Protein AF-A0A392SS14-F1 (afdb_monomer)

pLDDT: mean 73.8, std 13.12, range [49.62, 91.44]

Secondary structure (DSSP, 8-state):
--HHHHS-HHHHT-HHHHHHHHHHHHHHHHHHHHHHHHHHHHHT--S----TT--S-------------PPPTTT--SSS-TTS----

Solvent-accessible surface area (backbone atoms only — not comparable to full-atom values): 5734 Å² total; per-residue (Å²): 119,63,69,68,70,75,44,51,80,77,39,71,76,38,59,72,60,38,53,52,51,52,53,50,52,53,50,53,51,50,52,54,50,50,53,56,46,57,54,48,59,66,70,59,76,56,84,78,66,64,64,94,74,78,85,69,80,81,90,76,91,68,92,66,68,82,73,81,65,46,54,12,84,80,78,62,47,65,78,44,50,61,88,72,54,86,75,129

Organism: NCBI:txid97028

Radius of gyration: 24.38 Å; Cα contacts (8 Å, |Δi|>4): 38; chains: 1; bounding box: 42×47×57 Å

Structure (mmCIF, N/CA/C/O backbone):
data_AF-A0A392SS14-F1
#
_entry.id   AF-A0A392SS14-F1
#
loop_
_atom_site.group_PDB
_atom_site.id
_atom_site.type_symbol
_atom_site.label_atom_id
_atom_site.label_alt_id
_atom_site.label_comp_id
_atom_site.label_asym_id
_atom_site.label_entity_id
_atom_site.label_seq_id
_atom_site.pdbx_PDB_ins_code
_atom_site.Cartn_x
_atom_site.Cartn_y
_atom_site.Cartn_z
_atom_site.occupancy
_atom_site.B_iso_or_equiv
_atom_site.auth_seq_id
_atom_site.auth_comp_id
_atom_site.auth_asym_id
_atom_site.auth_atom_id
_atom_site.pdbx_PDB_model_num
ATOM 1 N N . PRO A 1 1 ? -1.823 2.939 5.667 1.00 58.81 1 PRO A N 1
ATOM 2 C CA . PRO A 1 1 ? -3.154 3.508 6.001 1.00 58.81 1 PRO A CA 1
ATOM 3 C C . PRO A 1 1 ? -4.272 2.481 5.773 1.00 58.81 1 PRO A C 1
ATOM 5 O O . PRO A 1 1 ? -5.181 2.403 6.586 1.00 58.81 1 PRO A O 1
ATOM 8 N N . ASP A 1 2 ? -4.131 1.639 4.743 1.00 62.31 2 ASP A N 1
ATOM 9 C CA . ASP A 1 2 ? -5.105 0.613 4.339 1.00 62.31 2 ASP A CA 1
ATOM 10 C C . ASP A 1 2 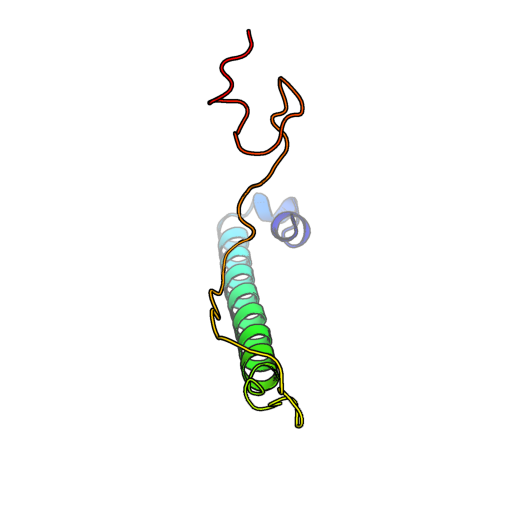? -5.292 -0.549 5.329 1.00 62.31 2 ASP A C 1
ATOM 12 O O . ASP A 1 2 ? -6.417 -0.974 5.557 1.00 62.31 2 ASP A O 1
ATOM 16 N N . ILE A 1 3 ? -4.233 -1.021 6.002 1.00 65.88 3 ILE A N 1
ATOM 17 C CA . ILE A 1 3 ? -4.344 -2.122 6.987 1.00 65.88 3 ILE A CA 1
ATOM 18 C C . ILE A 1 3 ? -5.300 -1.778 8.140 1.00 65.88 3 ILE A C 1
ATOM 20 O O . ILE A 1 3 ? -6.070 -2.625 8.574 1.00 65.88 3 ILE A O 1
ATOM 24 N N . LYS A 1 4 ? -5.299 -0.521 8.608 1.00 65.06 4 LYS A N 1
ATOM 25 C CA . LYS A 1 4 ? -6.209 -0.060 9.674 1.00 65.06 4 LYS A CA 1
ATOM 26 C C . LYS A 1 4 ? -7.655 0.113 9.203 1.00 65.06 4 LYS A C 1
ATOM 28 O O . LYS A 1 4 ? -8.541 0.184 10.040 1.00 65.06 4 LYS A O 1
ATOM 33 N N . GLN A 1 5 ? -7.881 0.249 7.896 1.00 69.00 5 GLN A N 1
ATOM 34 C CA . GLN A 1 5 ? -9.226 0.325 7.317 1.00 69.00 5 GLN A CA 1
ATOM 35 C C . GLN A 1 5 ? -9.784 -1.071 7.021 1.00 69.00 5 GLN A C 1
ATOM 37 O O . GLN A 1 5 ? -10.984 -1.283 7.148 1.00 69.00 5 GLN A O 1
ATOM 42 N N . LEU A 1 6 ? -8.913 -2.018 6.654 1.00 70.75 6 LEU A N 1
ATOM 43 C CA . LEU A 1 6 ? -9.274 -3.408 6.371 1.00 70.75 6 LEU A CA 1
ATOM 44 C C . LEU A 1 6 ? -9.503 -4.237 7.646 1.00 70.75 6 LEU A C 1
ATOM 46 O O . LEU A 1 6 ? -10.258 -5.206 7.628 1.00 70.75 6 LEU A O 1
ATOM 50 N N . ILE A 1 7 ? -8.863 -3.850 8.751 1.00 74.31 7 ILE A N 1
ATOM 51 C CA . ILE A 1 7 ? -9.035 -4.461 10.070 1.00 74.31 7 ILE A CA 1
ATOM 52 C C . ILE A 1 7 ? -9.945 -3.547 10.893 1.00 74.31 7 ILE A C 1
ATOM 54 O O . ILE A 1 7 ? -9.557 -2.432 11.245 1.00 74.31 7 ILE A O 1
ATOM 58 N N . GLY A 1 8 ? -11.160 -4.003 11.196 1.00 78.12 8 GLY A N 1
ATOM 59 C CA . GLY A 1 8 ? -12.119 -3.224 11.980 1.00 78.12 8 GLY A CA 1
ATOM 60 C C . GLY A 1 8 ? -11.651 -3.024 13.425 1.00 78.12 8 GLY A C 1
ATOM 61 O O . GLY A 1 8 ? -10.941 -3.859 13.984 1.00 78.12 8 GLY A O 1
ATOM 62 N N . PHE A 1 9 ? -12.086 -1.940 14.079 1.00 68.12 9 PHE A N 1
ATOM 63 C CA . PHE A 1 9 ? -11.727 -1.646 15.479 1.00 68.12 9 PHE A CA 1
ATOM 64 C C . PHE A 1 9 ? -12.050 -2.791 16.455 1.00 68.12 9 PHE A C 1
ATOM 66 O O . PHE A 1 9 ? -11.332 -2.994 17.433 1.00 68.12 9 PHE A O 1
ATOM 73 N N . SER A 1 10 ? -13.103 -3.559 16.179 1.00 64.31 10 SER A N 1
ATOM 74 C CA . SER A 1 10 ? -13.512 -4.751 16.931 1.00 64.31 10 SER A CA 1
ATOM 75 C C . SER A 1 10 ? -12.452 -5.856 16.907 1.00 64.31 10 SER A C 1
ATOM 77 O O . SER A 1 10 ? -12.275 -6.569 17.887 1.00 64.31 10 SER A O 1
ATOM 79 N N . GLU A 1 11 ? -11.723 -5.975 15.803 1.00 68.50 11 GLU A N 1
ATOM 80 C CA . GLU A 1 11 ? -10.793 -7.073 15.522 1.00 68.50 11 GLU A CA 1
ATOM 81 C C . GLU A 1 11 ? -9.387 -6.760 16.031 1.00 68.50 11 GLU A C 1
ATOM 83 O O . GLU A 1 11 ? -8.613 -7.668 16.295 1.00 68.50 11 GLU A O 1
ATOM 88 N N . ILE A 1 12 ? -9.084 -5.482 16.283 1.00 74.19 12 ILE A N 1
ATOM 89 C CA . ILE A 1 12 ? -7.880 -5.059 17.013 1.00 74.19 12 ILE A CA 1
ATOM 90 C C . ILE A 1 12 ? -7.872 -5.637 18.438 1.00 74.19 12 ILE A C 1
ATOM 92 O O . ILE A 1 12 ? -6.806 -5.894 18.994 1.00 74.19 12 ILE A O 1
ATOM 96 N N . ARG A 1 13 ? -9.055 -5.848 19.034 1.00 76.81 13 ARG A N 1
ATOM 97 C CA . ARG A 1 13 ? -9.200 -6.403 20.388 1.00 76.81 13 ARG A CA 1
ATOM 98 C C . ARG A 1 13 ? -9.014 -7.921 20.440 1.00 76.81 13 ARG A C 1
ATOM 100 O O . ARG A 1 13 ? -8.786 -8.444 21.526 1.00 76.81 13 ARG A O 1
ATOM 107 N N . ASP A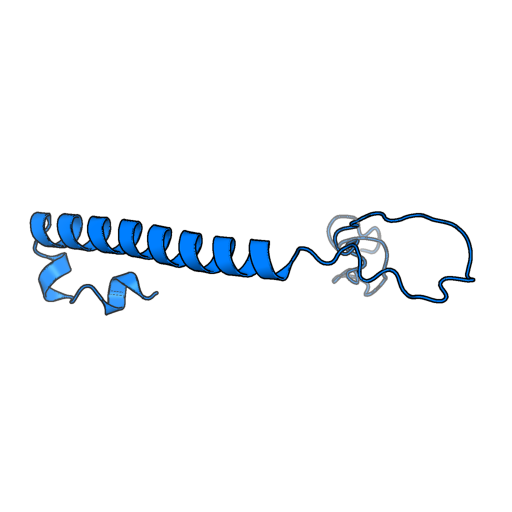 1 14 ? -9.097 -8.602 19.298 1.00 84.50 14 ASP A N 1
ATOM 108 C CA . ASP A 1 14 ? -8.940 -10.049 19.184 1.00 84.50 14 ASP A CA 1
ATOM 109 C C . ASP A 1 14 ? -7.623 -10.394 18.476 1.00 84.50 14 ASP A C 1
ATOM 111 O O . ASP A 1 14 ? -7.521 -10.462 17.248 1.00 84.50 14 ASP A O 1
ATOM 115 N N . PHE A 1 15 ? -6.577 -10.570 19.283 1.00 83.00 15 PHE A N 1
ATOM 116 C CA . PHE A 1 15 ? -5.197 -10.696 18.817 1.00 83.00 15 PHE A CA 1
ATOM 117 C C . PHE A 1 15 ? -4.950 -11.847 17.815 1.00 83.00 15 PHE A C 1
ATOM 119 O O . PHE A 1 15 ? -4.260 -11.615 16.817 1.00 83.00 15 PHE A O 1
ATOM 126 N N . PRO A 1 16 ? -5.505 -13.063 17.997 1.00 89.06 16 PRO A N 1
ATOM 127 C CA . PRO A 1 16 ? -5.336 -14.157 17.038 1.00 89.06 16 PRO A CA 1
ATOM 128 C C . PRO A 1 16 ? -5.923 -13.836 15.655 1.00 89.06 16 PRO A C 1
ATOM 130 O O . PRO A 1 16 ? -5.282 -14.084 14.626 1.00 89.06 16 PRO A O 1
ATOM 133 N N . THR A 1 17 ? -7.114 -13.235 15.617 1.00 86.38 17 THR A N 1
ATOM 134 C CA . THR A 1 17 ? -7.784 -12.834 14.372 1.00 86.38 17 THR A CA 1
ATOM 135 C C . THR A 1 17 ? -7.045 -11.686 13.696 1.00 86.38 17 THR A C 1
ATOM 137 O O . THR A 1 17 ? -6.804 -11.737 12.488 1.00 86.38 17 THR A O 1
ATOM 140 N N . LEU A 1 18 ? -6.597 -10.693 14.470 1.00 87.81 18 LEU A N 1
ATOM 141 C CA . LEU A 1 18 ? -5.758 -9.599 13.985 1.00 87.81 18 LEU A CA 1
ATOM 142 C C . LEU A 1 18 ? -4.486 -10.120 13.306 1.00 87.81 18 LEU A C 1
ATOM 144 O O . LEU A 1 18 ? -4.182 -9.723 12.181 1.00 87.81 18 LEU A O 1
ATOM 148 N N . MET A 1 19 ? -3.756 -11.019 13.972 1.00 88.25 19 MET A N 1
ATOM 149 C CA . MET A 1 19 ? -2.517 -11.596 13.442 1.00 88.25 19 MET A CA 1
ATOM 150 C C . MET A 1 19 ? -2.745 -12.409 12.174 1.00 88.25 19 MET A C 1
ATOM 152 O O . MET A 1 19 ? -1.970 -12.303 11.223 1.00 88.25 19 MET A O 1
ATOM 156 N N . THR A 1 20 ? -3.835 -13.169 12.124 1.00 90.94 20 THR A N 1
ATOM 157 C CA . THR A 1 20 ? -4.192 -13.952 10.938 1.00 90.94 20 THR A CA 1
ATOM 158 C C . THR A 1 20 ? -4.501 -13.040 9.749 1.00 90.94 20 THR A C 1
ATOM 160 O O . THR A 1 20 ? -3.947 -13.232 8.667 1.00 90.94 20 THR A O 1
ATOM 163 N N . LYS A 1 21 ? -5.315 -11.997 9.950 1.00 88.25 21 LYS A N 1
ATOM 164 C CA . LYS A 1 21 ? -5.656 -11.030 8.896 1.00 88.25 21 LYS A CA 1
ATOM 165 C C . LYS A 1 21 ? -4.449 -10.220 8.429 1.00 88.25 21 LYS A C 1
ATOM 167 O O . LYS A 1 21 ? -4.276 -10.045 7.226 1.00 88.25 21 LYS A O 1
ATOM 172 N N . ALA A 1 22 ? -3.597 -9.765 9.350 1.00 87.94 22 ALA A N 1
ATOM 173 C CA . ALA A 1 22 ? -2.378 -9.032 9.011 1.00 87.94 22 ALA A CA 1
ATOM 174 C C . ALA A 1 22 ? -1.440 -9.876 8.135 1.00 87.94 22 ALA A C 1
ATOM 176 O O . ALA A 1 22 ? -0.981 -9.404 7.097 1.00 87.94 22 ALA A O 1
ATOM 177 N N . ARG A 1 23 ? -1.241 -11.153 8.492 1.00 91.44 23 ARG A N 1
ATOM 178 C CA . ARG A 1 23 ? -0.436 -12.086 7.694 1.00 91.44 23 ARG A CA 1
ATOM 179 C C . ARG A 1 23 ? -0.987 -12.257 6.278 1.00 91.44 23 ARG A C 1
ATOM 181 O O . ARG A 1 23 ? -0.212 -12.241 5.331 1.00 91.44 23 ARG A O 1
ATOM 188 N N . ILE A 1 24 ? -2.305 -12.396 6.130 1.00 90.69 24 ILE A N 1
ATOM 189 C CA . ILE A 1 24 ? -2.951 -12.504 4.812 1.00 90.69 24 ILE A CA 1
ATOM 190 C C . ILE A 1 24 ? -2.730 -11.222 3.995 1.00 90.69 24 ILE A C 1
ATOM 192 O O . ILE A 1 24 ? -2.326 -11.299 2.839 1.00 90.69 24 ILE A O 1
ATOM 196 N N . CYS A 1 25 ? -2.902 -10.046 4.604 1.00 87.25 25 CYS A N 1
ATOM 197 C CA . CYS A 1 25 ? -2.712 -8.761 3.923 1.00 87.25 25 CYS A CA 1
ATOM 198 C C . CYS A 1 25 ? -1.277 -8.558 3.416 1.00 87.25 25 CYS A C 1
ATOM 200 O O . CYS A 1 25 ? -1.076 -8.019 2.325 1.00 87.25 25 CYS A O 1
ATOM 202 N N . ASP A 1 26 ? -0.282 -8.987 4.193 1.00 87.69 26 ASP A N 1
ATOM 203 C CA . ASP A 1 26 ? 1.122 -8.907 3.793 1.00 87.69 26 ASP A CA 1
ATOM 204 C C . ASP A 1 26 ? 1.420 -9.826 2.599 1.00 87.69 26 ASP A C 1
ATOM 206 O O . ASP A 1 26 ? 2.122 -9.424 1.666 1.00 87.69 26 ASP A O 1
ATOM 210 N N . GLU A 1 27 ? 0.873 -11.044 2.597 1.00 90.62 27 GLU A N 1
ATOM 211 C CA . GLU A 1 27 ? 1.018 -11.991 1.487 1.00 90.62 27 GLU A CA 1
ATOM 212 C C . GLU A 1 27 ? 0.311 -11.484 0.220 1.00 90.62 27 GLU A C 1
ATOM 214 O O . GLU A 1 27 ? 0.932 -11.429 -0.846 1.00 90.62 27 GLU A O 1
ATOM 219 N N . ASP A 1 28 ? -0.925 -10.997 0.333 1.00 87.50 28 ASP A N 1
ATOM 220 C CA . ASP A 1 28 ? -1.674 -10.409 -0.785 1.00 87.50 28 ASP A CA 1
ATOM 221 C C . ASP A 1 28 ? -0.956 -9.178 -1.364 1.00 87.50 28 ASP A C 1
ATOM 223 O O . ASP A 1 28 ? -0.885 -8.987 -2.585 1.00 87.50 28 ASP A O 1
ATOM 227 N N . GLY A 1 29 ? -0.340 -8.364 -0.501 1.00 87.75 29 GLY A N 1
ATOM 228 C CA . GLY A 1 29 ? 0.498 -7.235 -0.901 1.00 87.75 29 GLY A CA 1
ATOM 229 C C . GLY A 1 29 ? 1.732 -7.663 -1.703 1.00 87.75 29 GLY A C 1
ATOM 230 O O . GLY A 1 29 ? 2.058 -7.044 -2.728 1.00 87.75 29 GLY A O 1
ATOM 231 N N . LYS A 1 30 ? 2.403 -8.747 -1.293 1.00 87.06 30 LYS A N 1
ATOM 232 C CA . LYS A 1 30 ? 3.548 -9.323 -2.022 1.00 87.06 30 LYS A CA 1
ATOM 233 C C . LYS A 1 30 ? 3.125 -9.898 -3.370 1.00 87.06 30 LYS A C 1
ATOM 235 O O . LYS A 1 30 ? 3.794 -9.621 -4.368 1.00 87.06 30 LYS A O 1
ATOM 240 N N . VAL A 1 31 ? 2.014 -10.637 -3.425 1.00 87.50 31 VAL A N 1
ATOM 241 C CA . VAL A 1 31 ? 1.473 -11.217 -4.667 1.00 87.50 31 VAL A CA 1
ATOM 242 C C . VAL A 1 31 ? 1.125 -10.113 -5.662 1.00 87.50 31 VAL A C 1
ATOM 244 O O . VAL A 1 31 ? 1.595 -10.140 -6.803 1.00 87.50 31 VAL A O 1
ATOM 247 N N . LYS A 1 32 ? 0.399 -9.079 -5.220 1.00 85.31 32 LYS A N 1
ATOM 248 C CA . LYS A 1 32 ? 0.057 -7.915 -6.050 1.00 85.31 32 LYS A CA 1
ATOM 249 C C . LYS A 1 32 ? 1.312 -7.207 -6.567 1.00 85.31 32 LYS A C 1
ATOM 251 O O . LYS A 1 32 ? 1.399 -6.884 -7.751 1.00 85.31 32 LYS A O 1
ATOM 256 N N . THR A 1 33 ? 2.316 -7.020 -5.714 1.00 85.81 33 THR A N 1
ATOM 257 C CA . THR A 1 33 ? 3.590 -6.395 -6.105 1.00 85.81 33 THR A CA 1
ATOM 258 C C . THR A 1 33 ? 4.362 -7.241 -7.123 1.00 85.81 33 THR A C 1
ATOM 260 O O . THR A 1 33 ? 4.869 -6.698 -8.104 1.00 85.81 33 THR A O 1
ATOM 263 N N . SER A 1 34 ? 4.442 -8.559 -6.924 1.00 89.25 34 SER A N 1
ATOM 264 C CA . SER A 1 34 ? 5.087 -9.500 -7.852 1.00 89.25 34 SER A CA 1
ATOM 265 C C . SER A 1 34 ? 4.417 -9.480 -9.231 1.00 89.25 34 SER A C 1
ATOM 267 O O . SER A 1 34 ? 5.093 -9.343 -10.251 1.00 89.25 34 SER A O 1
ATOM 269 N N . TYR A 1 35 ? 3.082 -9.505 -9.260 1.00 89.81 35 TYR A N 1
ATOM 270 C CA . TYR A 1 35 ? 2.287 -9.439 -10.485 1.00 89.81 35 TYR A CA 1
ATOM 271 C C . TYR A 1 35 ? 2.577 -8.172 -11.305 1.00 89.81 35 TYR A C 1
ATOM 273 O O . TYR A 1 35 ? 2.930 -8.259 -12.482 1.00 89.81 35 TYR A O 1
ATOM 281 N N . TYR A 1 36 ? 2.506 -6.988 -10.688 1.00 83.94 36 TYR A N 1
ATOM 282 C CA . TYR A 1 36 ? 2.780 -5.734 -11.400 1.00 83.94 36 TYR A CA 1
ATOM 283 C C . TYR A 1 36 ? 4.252 -5.584 -11.811 1.00 83.94 36 TYR A C 1
ATOM 285 O O . TYR A 1 36 ? 4.519 -5.027 -12.878 1.00 83.94 36 TYR A O 1
ATOM 293 N N . LYS A 1 37 ? 5.206 -6.117 -11.033 1.00 87.75 37 LYS A N 1
ATOM 294 C CA . LYS A 1 37 ? 6.622 -6.192 -11.441 1.00 87.75 37 LYS A CA 1
ATOM 295 C C . LYS A 1 37 ? 6.794 -7.039 -12.700 1.00 87.75 37 LYS A C 1
ATOM 297 O O . LYS A 1 37 ? 7.332 -6.541 -13.681 1.00 87.75 37 LYS A O 1
ATOM 302 N N . ALA A 1 38 ? 6.251 -8.256 -12.720 1.00 85.31 38 ALA A N 1
ATOM 303 C CA . ALA A 1 38 ? 6.342 -9.153 -13.872 1.00 85.31 38 ALA A CA 1
ATOM 304 C C . ALA A 1 38 ? 5.704 -8.555 -15.141 1.00 85.31 38 ALA A C 1
ATOM 306 O O . ALA A 1 38 ? 6.229 -8.721 -16.246 1.00 85.31 38 ALA A O 1
ATOM 307 N N . LEU A 1 39 ? 4.591 -7.827 -14.995 1.00 80.44 39 LEU A N 1
ATOM 308 C CA . LEU A 1 39 ? 3.988 -7.077 -16.099 1.00 80.44 39 LEU A CA 1
ATOM 309 C C . LEU A 1 39 ? 4.898 -5.947 -16.599 1.00 80.44 39 LEU A C 1
ATOM 311 O O . LEU A 1 39 ? 5.050 -5.768 -17.810 1.00 80.44 39 LEU A O 1
ATOM 315 N N . ASN A 1 40 ? 5.519 -5.193 -15.690 1.00 75.81 40 ASN A N 1
ATOM 316 C CA . ASN A 1 40 ? 6.412 -4.097 -16.051 1.00 75.81 40 ASN A CA 1
ATOM 317 C C . ASN A 1 40 ? 7.725 -4.594 -16.680 1.00 75.81 40 ASN A C 1
ATOM 319 O O . ASN A 1 40 ? 8.199 -3.992 -17.639 1.00 75.81 40 ASN A O 1
ATOM 323 N N . ASP A 1 41 ? 8.263 -5.726 -16.224 1.00 75.94 41 ASP A N 1
ATOM 324 C CA . ASP A 1 41 ? 9.474 -6.343 -16.779 1.00 75.94 41 ASP A CA 1
ATOM 325 C C . ASP A 1 41 ? 9.260 -6.849 -18.211 1.00 75.94 41 ASP A C 1
ATOM 327 O O . ASP A 1 41 ? 10.164 -6.778 -19.042 1.00 75.94 41 ASP A O 1
ATOM 331 N N . ARG A 1 42 ? 8.047 -7.314 -18.544 1.00 68.94 42 ARG A N 1
ATOM 332 C CA . ARG A 1 42 ? 7.676 -7.652 -19.930 1.00 68.94 42 ARG A CA 1
ATOM 333 C C . ARG A 1 42 ? 7.467 -6.402 -20.787 1.00 68.94 42 ARG A C 1
ATOM 335 O O . ARG A 1 42 ? 7.824 -6.412 -21.962 1.00 68.94 42 ARG A O 1
ATOM 342 N N . LYS A 1 43 ? 6.943 -5.318 -20.205 1.00 66.12 43 LYS A N 1
ATOM 343 C CA . LYS A 1 43 ? 6.750 -4.025 -20.888 1.00 66.12 43 LYS A CA 1
ATOM 344 C C . LYS A 1 43 ? 8.054 -3.228 -21.062 1.00 66.12 43 LYS A C 1
ATOM 346 O O . LYS A 1 43 ? 8.136 -2.397 -21.962 1.00 66.12 43 LYS A O 1
ATOM 351 N N . GLY A 1 44 ? 9.074 -3.504 -20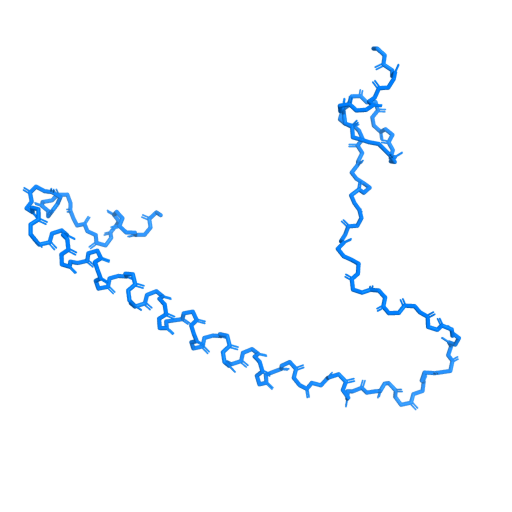.249 1.00 59.94 44 GLY A N 1
ATOM 352 C CA . GLY A 1 44 ? 10.377 -2.831 -20.246 1.00 59.94 44 GLY A CA 1
ATOM 353 C C . GLY A 1 44 ? 11.419 -3.379 -21.229 1.00 59.94 44 GLY A C 1
ATOM 354 O O . GLY A 1 44 ? 12.494 -2.796 -21.352 1.00 59.94 44 GLY A O 1
ATOM 355 N N . LYS A 1 45 ? 11.133 -4.458 -21.970 1.00 59.41 45 LYS A N 1
ATOM 356 C CA . LYS A 1 45 ? 12.073 -5.044 -22.946 1.00 59.41 45 LYS A CA 1
ATOM 357 C C . LYS A 1 45 ? 12.002 -4.400 -24.335 1.00 59.41 45 LYS A C 1
ATOM 359 O O . LYS A 1 45 ? 11.995 -5.090 -25.345 1.00 59.41 45 LYS A O 1
ATOM 364 N N . SER A 1 46 ? 12.011 -3.072 -24.399 1.00 54.66 46 SER A N 1
ATOM 365 C CA . SER A 1 46 ? 12.489 -2.380 -25.602 1.00 54.66 46 SER A CA 1
ATOM 366 C C . SER A 1 46 ? 13.516 -1.319 -25.217 1.00 54.66 46 SER A C 1
ATOM 368 O O . SER A 1 46 ? 13.285 -0.123 -25.371 1.00 54.66 46 SER A O 1
ATOM 370 N N . GLN A 1 47 ? 14.672 -1.762 -24.719 1.00 57.56 47 GLN A N 1
ATOM 371 C CA . GLN A 1 47 ? 15.895 -0.988 -24.964 1.00 57.56 47 GLN A CA 1
ATOM 372 C C . GLN A 1 47 ? 16.322 -1.076 -26.441 1.00 57.56 47 GLN A C 1
ATOM 374 O O . GLN A 1 47 ? 17.129 -0.277 -26.888 1.00 57.56 47 GLN A O 1
ATOM 379 N N . ASP A 1 48 ? 15.686 -1.968 -27.211 1.00 55.69 48 ASP A N 1
ATOM 380 C CA . ASP A 1 48 ? 15.776 -2.082 -28.667 1.00 55.69 48 ASP A CA 1
ATOM 381 C C . ASP A 1 48 ? 14.540 -1.481 -29.372 1.00 55.69 48 ASP A C 1
ATOM 383 O O . ASP A 1 48 ? 13.937 -2.047 -30.272 1.00 55.69 48 ASP A O 1
ATOM 387 N N . ARG A 1 49 ? 14.088 -0.304 -28.934 1.00 59.19 49 ARG A N 1
ATOM 388 C CA . ARG A 1 49 ? 13.574 0.665 -29.913 1.00 59.19 49 ARG A CA 1
ATOM 389 C C . ARG A 1 49 ? 14.714 1.632 -30.172 1.00 59.19 49 ARG A C 1
ATOM 391 O O . ARG A 1 49 ? 14.633 2.803 -29.805 1.00 59.19 49 ARG A O 1
ATOM 398 N N . GLY A 1 50 ? 15.808 1.091 -30.717 1.00 59.66 50 GLY A N 1
ATOM 399 C CA . GLY A 1 50 ? 16.878 1.899 -31.277 1.00 59.66 50 GLY A CA 1
ATOM 400 C C . GLY A 1 50 ? 16.229 2.919 -32.196 1.00 59.66 50 GLY A C 1
ATOM 401 O O . GLY A 1 50 ? 15.431 2.559 -33.066 1.00 59.66 50 GLY A O 1
ATOM 402 N N . LYS A 1 51 ? 16.460 4.205 -31.930 1.00 60.53 51 LYS A N 1
ATOM 403 C CA . LYS A 1 51 ? 15.927 5.255 -32.787 1.00 60.53 51 LYS A CA 1
ATOM 404 C C . LYS A 1 51 ? 16.551 5.013 -34.164 1.00 60.53 51 LYS A C 1
ATOM 406 O O . LYS A 1 51 ? 17.777 5.018 -34.256 1.00 60.53 51 LYS A O 1
ATOM 411 N N . PRO A 1 52 ? 15.762 4.807 -35.230 1.00 66.25 52 PRO A N 1
ATOM 412 C CA . PRO A 1 52 ? 16.304 4.409 -36.531 1.00 66.25 52 PRO A CA 1
ATOM 413 C C . PRO A 1 52 ? 17.213 5.469 -37.182 1.00 66.25 52 PRO A C 1
ATOM 415 O O . PRO A 1 52 ? 17.791 5.201 -38.227 1.00 66.25 52 PRO A O 1
ATOM 418 N N . TYR A 1 53 ? 17.391 6.640 -36.554 1.00 62.25 53 TYR A N 1
ATOM 419 C CA . TYR A 1 53 ? 18.332 7.678 -36.973 1.00 62.25 53 TYR A CA 1
ATOM 420 C C . TYR A 1 53 ? 18.987 8.386 -35.768 1.00 62.25 53 TYR A C 1
ATOM 422 O O . TYR A 1 53 ? 18.851 9.598 -35.605 1.00 62.25 53 TYR A O 1
ATOM 430 N N . ASP A 1 54 ? 19.703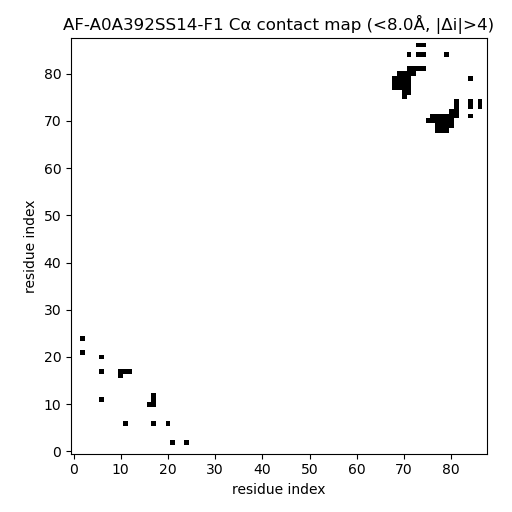 7.666 -34.899 1.00 59.69 54 ASP A N 1
ATOM 431 C CA . ASP A 1 54 ? 20.604 8.300 -33.915 1.00 59.69 54 ASP A CA 1
ATOM 432 C C . ASP A 1 54 ? 21.922 8.747 -34.584 1.00 59.69 54 ASP A C 1
ATOM 434 O O . ASP A 1 54 ? 22.999 8.213 -34.340 1.00 59.69 54 ASP A O 1
ATOM 438 N N . ASN A 1 55 ? 21.850 9.787 -35.419 1.00 61.09 55 ASN A N 1
ATOM 439 C CA . ASN A 1 55 ? 23.027 10.513 -35.914 1.00 61.09 55 ASN A CA 1
ATOM 440 C C . ASN A 1 55 ? 23.300 11.744 -35.045 1.00 61.09 55 ASN A C 1
ATOM 442 O O . ASN A 1 55 ? 23.322 12.876 -35.529 1.00 61.09 55 ASN A O 1
ATOM 446 N N . LYS A 1 56 ? 23.482 11.554 -33.736 1.00 57.06 56 LYS A N 1
ATOM 447 C CA . LYS A 1 56 ? 24.042 12.615 -32.892 1.00 57.06 56 LYS A CA 1
ATOM 448 C C . LYS A 1 56 ? 24.809 12.042 -31.713 1.00 57.06 56 LYS A C 1
ATOM 450 O O . LYS A 1 56 ? 24.293 11.911 -30.616 1.00 57.06 56 LYS A O 1
ATOM 455 N N . GLY A 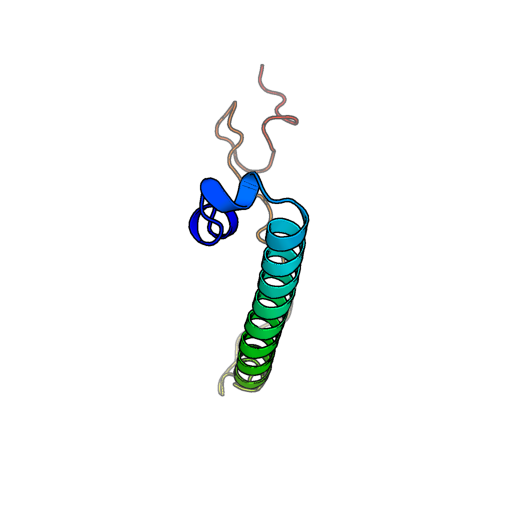1 57 ? 26.071 11.736 -31.999 1.00 54.59 57 GLY A N 1
ATOM 456 C CA . GLY A 1 57 ? 27.200 12.082 -31.146 1.00 54.59 57 GLY A CA 1
ATOM 457 C C . GLY A 1 57 ? 27.161 11.615 -29.693 1.00 54.59 57 GLY A C 1
ATOM 458 O O . GLY A 1 57 ? 26.565 12.257 -28.840 1.00 54.59 57 GLY A O 1
ATOM 459 N N . LYS A 1 58 ? 28.039 10.644 -29.425 1.00 52.94 58 LYS A N 1
ATOM 460 C CA . LYS A 1 58 ? 28.846 10.548 -28.201 1.00 52.94 58 LYS A CA 1
ATOM 461 C C . LYS A 1 58 ? 28.070 10.139 -26.944 1.00 52.94 58 LYS A C 1
ATOM 463 O O . LYS A 1 58 ? 27.414 10.928 -26.272 1.00 52.94 58 LYS A O 1
ATOM 468 N N . GLY A 1 59 ? 28.216 8.856 -26.624 1.00 55.12 59 GLY A N 1
ATOM 469 C CA . GLY A 1 59 ? 27.675 8.238 -25.428 1.00 55.12 59 GLY A CA 1
ATOM 470 C C . GLY A 1 59 ? 28.083 8.937 -24.134 1.00 55.12 59 GLY A C 1
ATOM 471 O O . GLY A 1 59 ? 29.234 9.318 -23.943 1.00 55.12 59 GLY A O 1
ATOM 472 N N . ASN A 1 60 ? 27.114 9.024 -23.230 1.00 55.31 60 ASN A N 1
ATOM 473 C CA . ASN A 1 60 ? 27.311 8.744 -21.816 1.00 55.31 60 ASN A CA 1
ATOM 474 C C . ASN A 1 60 ? 25.944 8.380 -21.222 1.00 55.31 60 ASN A C 1
ATOM 476 O O . ASN A 1 60 ? 25.238 9.219 -20.664 1.00 55.31 60 ASN A O 1
ATOM 480 N N . GLY A 1 61 ? 25.526 7.129 -21.417 1.00 50.38 61 GLY A N 1
ATOM 481 C CA . GLY A 1 61 ? 24.315 6.573 -20.818 1.00 50.38 61 GLY A CA 1
ATOM 482 C C . GLY A 1 61 ? 24.520 6.307 -19.331 1.00 50.38 61 GLY A C 1
ATOM 483 O O . GL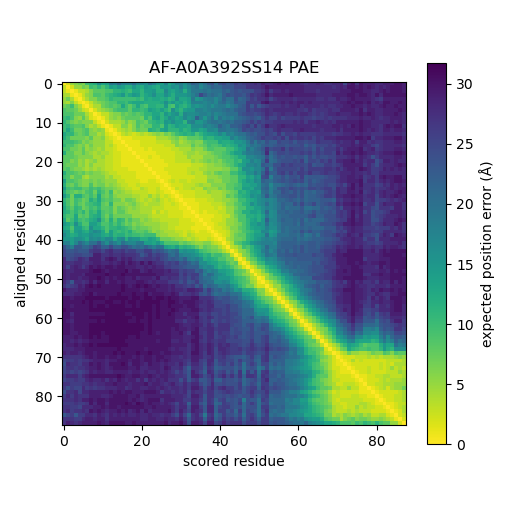Y A 1 61 ? 24.466 5.162 -18.897 1.00 50.38 61 GLY A O 1
ATOM 484 N N . ASN A 1 62 ? 24.768 7.353 -18.543 1.00 50.06 62 ASN A N 1
ATOM 485 C CA . ASN A 1 62 ? 24.652 7.243 -17.100 1.00 50.06 62 ASN A CA 1
ATOM 486 C C . ASN A 1 62 ? 23.161 7.273 -16.764 1.00 50.06 62 ASN A C 1
ATOM 488 O O . ASN A 1 62 ? 22.500 8.298 -16.936 1.00 50.06 62 ASN A O 1
ATOM 492 N N . GLY A 1 63 ? 22.645 6.158 -16.241 1.00 55.38 63 GLY A N 1
ATOM 493 C CA . GLY A 1 63 ? 21.418 6.096 -15.442 1.00 55.38 63 GLY A CA 1
ATOM 494 C C . GLY A 1 63 ? 21.565 6.927 -14.162 1.00 55.38 63 GLY A C 1
ATOM 495 O O . GLY A 1 63 ? 21.564 6.409 -13.046 1.00 55.38 63 GLY A O 1
ATOM 496 N N . GLY A 1 64 ? 21.765 8.231 -14.333 1.00 49.62 64 GLY A N 1
ATOM 497 C CA . GLY A 1 64 ? 22.032 9.193 -13.288 1.00 49.62 64 GLY A CA 1
ATOM 498 C C . GLY A 1 64 ? 20.729 9.573 -12.620 1.00 49.62 64 GLY A C 1
ATOM 499 O O . GLY A 1 64 ? 19.955 10.370 -13.145 1.00 49.62 64 GLY A O 1
ATOM 500 N N . ARG A 1 65 ? 20.506 8.997 -11.436 1.00 55.47 65 ARG A N 1
ATOM 501 C CA . ARG A 1 65 ? 19.680 9.569 -10.365 1.00 55.47 65 ARG A CA 1
ATOM 502 C C . ARG A 1 65 ? 19.716 11.089 -10.488 1.00 55.47 65 ARG A C 1
ATOM 504 O O . ARG A 1 65 ? 20.823 11.620 -10.513 1.00 55.47 65 ARG A O 1
ATOM 511 N N . LYS A 1 66 ? 18.547 11.746 -10.573 1.00 55.91 66 LYS A N 1
ATOM 512 C CA . LYS A 1 66 ? 18.405 13.212 -10.518 1.00 55.91 66 LYS A CA 1
ATOM 513 C C . LYS A 1 66 ? 19.458 13.757 -9.556 1.00 55.91 66 LYS A C 1
ATOM 515 O O . LYS A 1 66 ? 19.322 13.601 -8.342 1.00 55.91 66 LYS A O 1
ATOM 520 N N . GLN A 1 67 ? 20.541 14.291 -10.117 1.00 55.47 67 GLN A N 1
ATOM 521 C CA . GLN A 1 67 ? 21.59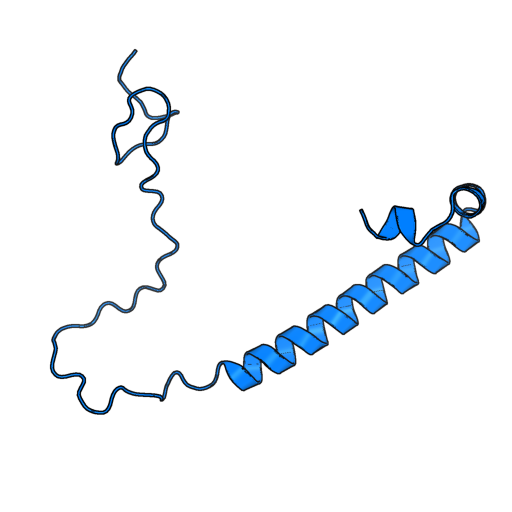9 14.904 -9.342 1.00 55.47 67 GLN A CA 1
ATOM 522 C C . GLN A 1 67 ? 20.907 16.045 -8.620 1.00 55.47 67 GLN A C 1
ATOM 524 O O . GLN A 1 67 ? 20.216 16.844 -9.253 1.00 55.47 67 GLN A O 1
ATOM 529 N N . GLY A 1 68 ? 20.953 15.998 -7.291 1.00 60.19 68 GLY A N 1
ATOM 530 C CA . GLY A 1 68 ? 20.243 16.911 -6.414 1.00 60.19 68 GLY A CA 1
ATOM 531 C C . GLY A 1 68 ? 20.774 18.330 -6.555 1.00 60.19 68 GLY A C 1
ATOM 532 O O . GLY A 1 68 ? 21.412 18.827 -5.639 1.00 60.19 68 GLY A O 1
ATOM 533 N N . ASN A 1 69 ? 20.452 18.984 -7.666 1.00 59.47 69 ASN A N 1
ATOM 534 C CA . ASN A 1 69 ? 20.512 20.424 -7.859 1.00 59.47 69 ASN A CA 1
ATOM 535 C C . ASN A 1 69 ? 19.248 21.040 -7.252 1.00 59.47 69 ASN A C 1
ATOM 537 O O . ASN A 1 69 ? 18.514 21.771 -7.909 1.00 59.47 69 ASN A O 1
ATOM 541 N N . GLY A 1 70 ? 18.937 20.666 -6.009 1.00 70.25 70 GLY A N 1
ATOM 542 C CA . GLY A 1 70 ? 17.966 21.418 -5.231 1.00 70.25 70 GLY A CA 1
ATOM 543 C C . GLY A 1 70 ? 18.574 22.778 -4.921 1.00 70.25 70 GLY A C 1
ATOM 544 O O . GLY A 1 70 ? 19.767 22.861 -4.629 1.00 70.25 70 GLY A O 1
ATOM 545 N N . GLN A 1 71 ? 17.770 23.833 -4.997 1.00 81.50 71 GLN A N 1
ATOM 546 C CA . GLN A 1 71 ? 18.173 25.123 -4.454 1.00 81.50 71 GLN A CA 1
ATOM 547 C C . GLN A 1 71 ? 18.443 24.978 -2.957 1.00 81.50 71 GLN A C 1
ATOM 549 O O . GLN A 1 71 ? 17.706 24.294 -2.238 1.00 81.50 71 GLN A O 1
ATOM 554 N N . CYS A 1 72 ? 19.495 25.624 -2.479 1.00 85.31 72 CYS A N 1
ATOM 555 C CA . CYS A 1 72 ? 19.725 25.763 -1.058 1.00 85.31 72 CYS A CA 1
ATOM 556 C C . CYS A 1 72 ? 18.535 26.506 -0.436 1.00 85.31 72 CYS A C 1
ATOM 558 O O . CYS A 1 72 ? 18.209 27.617 -0.845 1.00 85.31 72 CYS A O 1
ATOM 560 N N . TYR A 1 73 ? 17.886 25.931 0.578 1.00 83.75 73 TYR A N 1
ATOM 561 C CA . TYR A 1 73 ? 16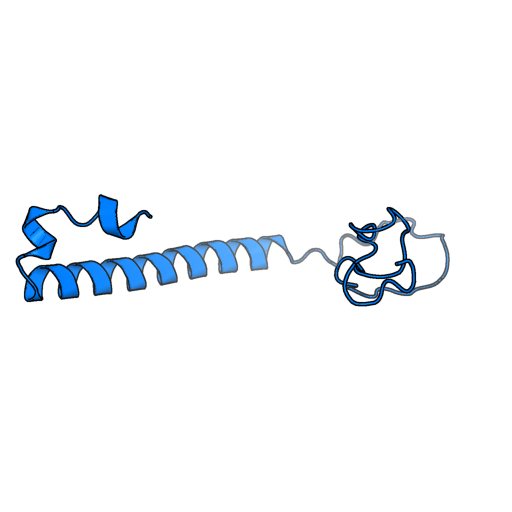.738 26.581 1.224 1.00 83.75 73 TYR A CA 1
ATOM 562 C C . TYR A 1 73 ? 17.133 27.800 2.071 1.00 83.75 73 TYR A C 1
ATOM 564 O O . TYR A 1 73 ? 16.258 28.556 2.473 1.00 83.75 73 TYR A O 1
ATOM 572 N N . LYS A 1 74 ? 18.431 27.991 2.350 1.00 84.31 74 LYS A N 1
ATOM 573 C CA . LYS A 1 74 ? 18.938 29.166 3.074 1.00 84.31 74 LYS A CA 1
ATOM 574 C C . LYS A 1 74 ? 19.230 30.350 2.152 1.00 84.31 74 LYS A C 1
ATOM 576 O O . LYS A 1 74 ? 18.888 31.469 2.503 1.00 84.31 74 LYS A O 1
ATOM 581 N N . CYS A 1 75 ? 19.845 30.120 0.988 1.00 88.94 75 CYS A N 1
ATOM 582 C CA . CYS A 1 75 ? 20.288 31.207 0.101 1.00 88.94 75 CYS A CA 1
ATOM 583 C C . CY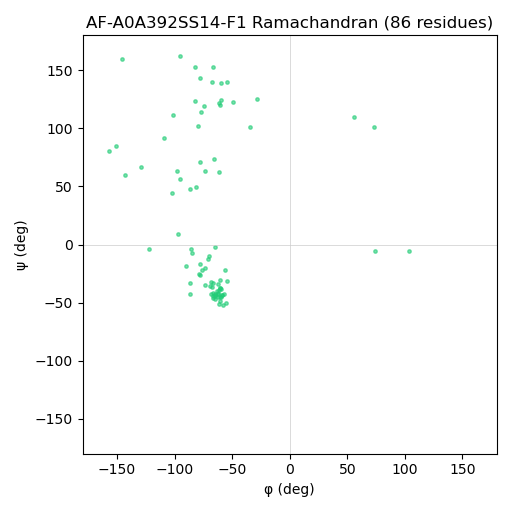S A 1 75 ? 19.707 31.175 -1.320 1.00 88.94 75 CYS A C 1
ATOM 585 O O . CYS A 1 75 ? 20.002 32.064 -2.112 1.00 88.94 75 CYS A O 1
ATOM 587 N N . GLY A 1 76 ? 18.922 30.158 -1.674 1.00 84.50 76 GLY A N 1
ATOM 588 C CA . GLY A 1 76 ? 18.313 30.005 -2.998 1.00 84.50 76 GLY A CA 1
ATOM 589 C C . GLY A 1 76 ? 19.273 29.582 -4.114 1.00 84.50 76 GLY A C 1
ATOM 590 O O . GLY A 1 76 ? 18.820 29.308 -5.221 1.00 84.50 76 GLY A O 1
ATOM 591 N N . GLU A 1 77 ? 20.579 29.489 -3.853 1.00 81.12 77 GLU A N 1
ATOM 592 C CA . GLU A 1 77 ? 21.557 29.112 -4.876 1.00 81.12 77 GLU A CA 1
ATOM 593 C C . GLU A 1 77 ? 21.558 27.606 -5.140 1.00 81.12 77 GLU A C 1
ATOM 595 O O . GLU A 1 77 ? 21.389 26.780 -4.240 1.00 81.12 77 GLU A O 1
ATOM 600 N N . LEU A 1 78 ? 21.761 27.250 -6.405 1.00 81.56 78 LEU A N 1
ATOM 601 C CA . LEU A 1 78 ? 21.903 25.871 -6.852 1.00 81.56 78 LEU A CA 1
ATOM 602 C C . LEU A 1 78 ? 23.343 25.391 -6.616 1.00 81.56 78 LEU A C 1
ATOM 604 O O . LEU A 1 78 ? 24.284 26.180 -6.628 1.00 81.56 78 LEU A O 1
ATOM 608 N N . GLY A 1 79 ? 23.524 24.083 -6.436 1.00 83.38 79 GLY A N 1
ATOM 609 C CA . GLY A 1 79 ? 24.853 23.459 -6.365 1.00 83.38 79 GLY A CA 1
ATOM 610 C C . GLY A 1 79 ? 25.325 23.073 -4.962 1.00 83.38 79 GLY A C 1
ATOM 611 O O . GLY A 1 79 ? 26.333 22.386 -4.841 1.00 83.38 79 GLY A O 1
ATOM 612 N N . HIS A 1 80 ? 24.582 23.426 -3.911 1.00 85.94 80 HIS A N 1
ATOM 613 C CA . HIS A 1 80 ? 24.812 22.931 -2.551 1.00 85.94 80 HIS A CA 1
ATOM 614 C C . HIS A 1 80 ? 23.487 22.773 -1.790 1.00 85.94 80 HIS A C 1
ATOM 616 O O . HIS A 1 80 ? 22.472 23.369 -2.149 1.00 85.94 80 HIS A O 1
ATOM 622 N N . LYS A 1 81 ? 23.479 21.961 -0.728 1.00 84.62 81 LYS A N 1
ATOM 623 C CA . LYS A 1 81 ? 22.312 21.804 0.159 1.00 84.62 81 LYS A CA 1
ATOM 624 C C . LYS A 1 81 ? 22.431 22.729 1.369 1.00 84.62 81 LYS A C 1
ATOM 626 O O . LYS A 1 81 ? 23.520 23.160 1.723 1.00 84.62 81 LYS A O 1
ATOM 631 N N . SER A 1 82 ? 21.322 22.977 2.067 1.00 81.75 82 SER A N 1
ATOM 632 C CA . SER A 1 82 ? 21.266 23.904 3.212 1.00 81.75 82 SER A CA 1
ATOM 633 C C . SER A 1 82 ? 22.244 23.606 4.358 1.00 81.75 82 SER A C 1
ATOM 635 O O . SER A 1 82 ? 22.536 24.507 5.148 1.00 81.75 82 SER A O 1
ATOM 637 N N . TYR A 1 83 ? 22.725 22.364 4.482 1.00 80.69 83 TYR A N 1
ATOM 638 C CA . TYR A 1 83 ? 23.728 21.993 5.483 1.00 80.69 83 TYR A CA 1
ATOM 639 C C . TYR A 1 83 ? 25.160 22.392 5.081 1.00 80.69 83 TYR A C 1
ATOM 641 O O . TYR A 1 83 ? 25.958 22.668 5.966 1.00 80.69 83 TYR A O 1
ATOM 649 N N . ASP A 1 84 ? 25.446 22.522 3.781 1.00 83.44 84 ASP A N 1
ATOM 650 C CA . ASP A 1 84 ? 26.744 22.956 3.233 1.00 83.44 84 ASP A CA 1
ATOM 651 C C . ASP A 1 84 ? 26.770 24.462 2.896 1.00 83.44 84 ASP A C 1
ATOM 653 O O . ASP A 1 84 ? 27.685 24.951 2.236 1.00 83.44 84 ASP A O 1
ATOM 657 N N . CYS A 1 85 ? 25.738 25.219 3.287 1.00 87.19 85 CYS A N 1
ATOM 658 C CA . CYS A 1 85 ? 25.645 26.639 2.958 1.00 87.19 85 CYS A CA 1
ATOM 659 C C . CYS A 1 85 ? 26.614 27.464 3.810 1.00 87.19 85 CYS A C 1
ATOM 661 O O . CYS A 1 85 ? 26.491 27.509 5.034 1.00 87.19 85 CYS A O 1
ATOM 663 N N . THR A 1 86 ? 27.547 28.150 3.151 1.00 82.94 86 THR A N 1
ATOM 664 C CA . THR A 1 86 ? 28.539 29.035 3.783 1.00 82.94 86 THR A CA 1
ATOM 665 C C . THR A 1 86 ? 28.019 30.450 4.034 1.00 82.94 86 THR A C 1
ATOM 667 O O . THR A 1 86 ? 28.693 31.244 4.691 1.00 82.94 86 THR A O 1
ATOM 670 N N . LYS A 1 87 ? 26.817 30.776 3.541 1.00 75.31 87 LYS A N 1
ATOM 671 C CA . LYS A 1 87 ? 26.145 32.047 3.825 1.00 75.31 87 LYS A CA 1
ATOM 672 C C . LYS A 1 87 ? 25.433 31.937 5.179 1.00 75.31 87 LYS A C 1
ATOM 674 O O . LYS A 1 87 ? 24.655 31.004 5.385 1.00 75.31 87 LYS A O 1
ATOM 679 N N . LYS A 1 88 ? 25.772 32.844 6.101 1.00 70.50 88 LYS A N 1
ATOM 680 C CA . LYS A 1 88 ? 25.152 32.959 7.430 1.00 70.50 88 LYS A CA 1
ATOM 681 C C . LYS A 1 88 ? 23.795 33.637 7.348 1.00 70.50 88 LYS A C 1
ATOM 683 O O . LYS A 1 88 ? 23.692 34.608 6.570 1.00 70.50 88 LYS A O 1
#

Foldseek 3Di:
DVLPVVQDPVCVVVVVSSVVSVVVVVVVVVVVVVVVVVVVVVVPPPVVVPPPDPPDDDDDPPPDDPPPQDQAPVPRHGDDHVVPDPPD

Mean predicted aligned error: 19.09 Å

Sequence (88 aa):
PDIKQLIGFSEIRDFPTLMTKARICDEDGKVKTSYYKALNDRKGKSQDRGKPYDNKGKGNGNGGRKQGNGQCYKCGELGHKSYDCTKK

InterPro domains:
  IPR001878 Zinc finger, CCHC-type [PF00098] (71-87)
  IPR001878 Zinc finger, CCHC-type [PS50158] (72-87)
  IPR001878 Zinc finger, CCHC-type [SM00343] (71-87)
  IPR036875 Zinc finger, CCHC-type superfamily [SSF57756] (54-87)